Protein AF-A0A6B3CL62-F1 (afdb_monomer)

Nearest PDB structures (foldseek):
  5ks8-assembly1_F  TM=8.086E-01  e=3.690E-02  Methylobacillus flagellatus KT
  6ybp-assembly1_I  TM=7.235E-01  e=1.273E-02  Methylorubrum extorquens AM1
  8j78-assembly1_G  TM=7.376E-01  e=2.236E-02  Homo sapiens
  2dnc-assembly1_A  TM=7.781E-01  e=1.291E-01  Homo sapiens
  5ks8-assembly1_D  TM=5.870E-01  e=2.872E-02  Methylobacillus flagellatus KT

Structure (mmCIF, N/CA/C/O backbone):
data_AF-A0A6B3CL62-F1
#
_entry.id   AF-A0A6B3CL62-F1
#
loop_
_atom_site.group_PDB
_atom_site.id
_atom_site.type_symbol
_atom_site.label_atom_id
_atom_site.label_alt_id
_atom_site.label_comp_id
_atom_site.label_asym_id
_atom_site.label_entity_id
_atom_site.label_seq_id
_atom_site.pdbx_PDB_ins_code
_atom_site.Cartn_x
_atom_site.Cartn_y
_atom_site.Cartn_z
_atom_site.occupancy
_atom_site.B_iso_or_equiv
_atom_site.auth_seq_id
_atom_site.auth_comp_id
_atom_site.auth_asym_id
_atom_site.auth_atom_id
_atom_site.pdbx_PDB_model_num
ATOM 1 N N . SER A 1 1 ? 7.402 -38.566 -16.354 1.00 45.22 1 SER A N 1
ATOM 2 C CA . SER A 1 1 ? 6.748 -39.785 -16.859 1.00 45.22 1 SER A CA 1
ATOM 3 C C . SER A 1 1 ? 5.913 -39.439 -18.073 1.00 45.22 1 SER A C 1
ATOM 5 O O . SER A 1 1 ? 4.903 -38.764 -17.943 1.00 45.22 1 SER A O 1
ATOM 7 N N . THR A 1 2 ? 6.395 -39.792 -19.259 1.00 45.34 2 THR A N 1
ATOM 8 C CA . THR A 1 2 ? 5.698 -39.630 -20.540 1.00 45.34 2 THR A CA 1
ATOM 9 C C . THR A 1 2 ? 4.722 -40.791 -20.754 1.00 45.34 2 THR A C 1
ATOM 11 O O . THR A 1 2 ? 5.072 -41.936 -20.484 1.00 45.34 2 THR A O 1
ATOM 14 N N . LEU A 1 3 ? 3.509 -40.505 -21.243 1.00 40.69 3 LEU A N 1
ATOM 15 C CA . LEU A 1 3 ? 2.554 -41.520 -21.702 1.00 40.69 3 LEU A CA 1
ATOM 16 C C . LEU A 1 3 ? 1.733 -40.982 -22.898 1.00 40.69 3 LEU A C 1
ATOM 18 O O . LEU A 1 3 ? 1.017 -39.994 -22.769 1.00 40.69 3 LEU A O 1
ATOM 22 N N . ASN A 1 4 ? 1.844 -41.662 -24.047 1.00 46.03 4 ASN A N 1
ATOM 23 C CA . ASN A 1 4 ? 0.921 -41.660 -25.199 1.00 46.03 4 ASN A CA 1
ATOM 24 C C . ASN A 1 4 ? 0.721 -40.386 -26.045 1.00 46.03 4 ASN A C 1
ATOM 26 O O . ASN A 1 4 ? -0.394 -40.140 -26.489 1.00 46.03 4 ASN A O 1
ATOM 30 N N . GLY A 1 5 ? 1.774 -39.618 -26.354 1.00 55.88 5 GLY A N 1
ATOM 31 C CA . GLY A 1 5 ? 1.822 -38.777 -27.574 1.00 55.88 5 GLY A CA 1
ATOM 32 C C . GLY A 1 5 ? 0.756 -37.680 -27.743 1.00 55.88 5 GLY A C 1
ATOM 33 O O . GLY A 1 5 ? 0.702 -37.042 -28.789 1.00 55.88 5 GLY A O 1
ATOM 34 N N . GLN A 1 6 ? -0.071 -37.432 -26.729 1.00 51.22 6 GLN A N 1
ATOM 35 C CA . GLN A 1 6 ? -1.137 -36.443 -26.739 1.00 51.22 6 GLN A CA 1
ATOM 36 C C . GLN A 1 6 ? -0.906 -35.507 -25.552 1.00 51.22 6 GLN A C 1
ATOM 38 O O . GLN A 1 6 ? -1.148 -35.861 -24.397 1.00 51.22 6 GLN A O 1
ATOM 43 N N . LEU A 1 7 ? -0.393 -34.307 -25.833 1.00 37.28 7 LEU A N 1
ATOM 44 C CA . LEU A 1 7 ? -0.307 -33.225 -24.855 1.00 37.28 7 LEU A CA 1
ATOM 45 C C . LEU A 1 7 ? -1.731 -32.863 -24.416 1.00 37.28 7 LEU A C 1
ATOM 47 O O . LEU A 1 7 ? -2.457 -32.184 -25.136 1.00 37.28 7 LEU A O 1
ATOM 51 N N . ARG A 1 8 ? -2.149 -33.328 -23.236 1.00 49.44 8 ARG A N 1
ATOM 52 C CA . ARG A 1 8 ? -3.270 -32.720 -22.515 1.00 49.44 8 ARG A CA 1
ATOM 53 C C . ARG A 1 8 ? -2.702 -31.550 -21.709 1.00 49.44 8 ARG A C 1
ATOM 55 O O . ARG A 1 8 ? -1.959 -31.817 -20.764 1.00 49.44 8 ARG A O 1
ATOM 62 N N . PRO A 1 9 ? -3.004 -30.282 -22.039 1.00 51.28 9 PRO A N 1
ATOM 63 C CA . PRO A 1 9 ? -2.624 -29.171 -21.183 1.00 51.28 9 PRO A CA 1
ATOM 64 C C . PRO A 1 9 ? -3.428 -29.275 -19.884 1.00 51.28 9 PRO A C 1
ATOM 66 O O . PRO A 1 9 ? -4.614 -28.960 -19.826 1.00 51.28 9 PRO A O 1
ATOM 69 N N . ILE A 1 10 ? -2.792 -29.784 -18.836 1.00 52.97 10 ILE A N 1
ATOM 70 C CA . ILE A 1 10 ? -3.286 -29.660 -17.469 1.00 52.97 10 ILE A CA 1
ATOM 71 C C . ILE A 1 10 ? -3.058 -28.210 -17.038 1.00 52.97 10 ILE A C 1
ATOM 73 O O . ILE A 1 10 ? -1.917 -27.765 -16.93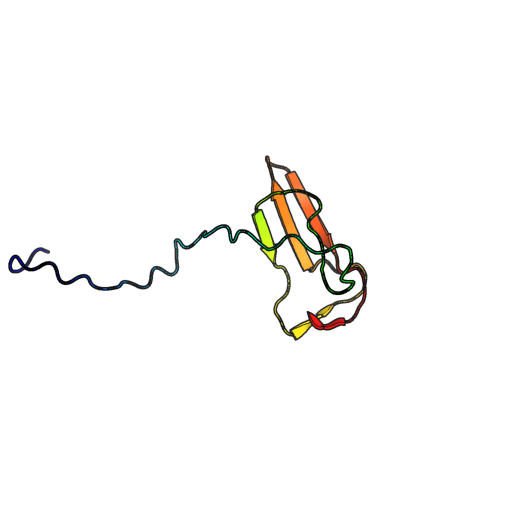5 1.00 52.97 10 ILE A O 1
ATOM 77 N N . GLN A 1 11 ? -4.138 -27.456 -16.815 1.00 49.25 11 GLN A N 1
ATOM 78 C CA . GLN A 1 11 ? -4.056 -26.138 -16.187 1.00 49.25 11 GLN A CA 1
ATOM 79 C C . GLN A 1 11 ? -3.707 -26.323 -14.711 1.00 49.25 11 GLN A C 1
ATOM 81 O O . GLN A 1 11 ? -4.575 -26.476 -13.852 1.00 49.25 11 GLN A O 1
ATOM 86 N N . VAL A 1 12 ? -2.412 -26.339 -14.416 1.00 51.81 12 VAL A N 1
ATOM 87 C CA . VAL A 1 12 ? -1.927 -26.150 -13.054 1.00 51.81 12 VAL A CA 1
ATOM 88 C C . VAL A 1 12 ? -2.179 -24.682 -12.721 1.00 51.81 12 VAL A C 1
ATOM 90 O O . VAL A 1 12 ? -1.602 -23.798 -13.349 1.00 51.81 12 VAL A O 1
ATOM 93 N N . ARG A 1 13 ? -3.082 -24.404 -11.772 1.00 44.28 13 ARG A N 1
ATOM 94 C CA . ARG A 1 13 ? -3.173 -23.076 -11.152 1.00 44.28 13 ARG A CA 1
ATOM 95 C C . ARG A 1 13 ? -1.891 -22.864 -10.362 1.00 44.28 13 ARG A C 1
ATOM 97 O O . ARG A 1 13 ? -1.773 -23.315 -9.224 1.00 44.28 13 ARG A O 1
ATOM 104 N N . ASP A 1 14 ? -0.935 -22.225 -11.014 1.00 44.97 14 ASP A N 1
ATOM 105 C CA . ASP A 1 14 ? 0.262 -21.705 -10.387 1.00 44.97 14 ASP A CA 1
ATOM 106 C C . ASP A 1 14 ? -0.165 -20.645 -9.359 1.00 44.97 14 ASP A C 1
ATOM 108 O O . ASP A 1 14 ? -0.696 -19.593 -9.707 1.00 44.97 14 ASP A O 1
ATOM 112 N N . ARG A 1 15 ? -0.030 -20.973 -8.071 1.00 54.41 15 ARG A N 1
ATOM 113 C CA . ARG A 1 15 ? -0.239 -20.041 -6.951 1.00 54.41 15 ARG A CA 1
ATOM 114 C C . ARG A 1 15 ? 1.071 -19.383 -6.502 1.00 54.41 15 ARG A C 1
ATOM 116 O O . ARG A 1 15 ? 1.095 -18.772 -5.443 1.00 54.41 15 ARG A O 1
ATOM 123 N N . SER A 1 16 ? 2.157 -19.545 -7.256 1.00 46.56 16 SER A N 1
ATOM 124 C CA . SER A 1 16 ? 3.508 -19.183 -6.825 1.00 46.56 16 SER A CA 1
ATOM 125 C C . SER A 1 16 ? 4.232 -18.213 -7.760 1.00 46.56 16 SER A C 1
ATOM 127 O O . SER A 1 16 ? 5.316 -17.762 -7.396 1.00 46.56 16 SER A O 1
ATOM 129 N N . ALA A 1 17 ? 3.686 -17.876 -8.931 1.00 46.91 17 ALA A N 1
ATOM 130 C CA . ALA A 1 17 ? 4.409 -17.047 -9.898 1.00 46.91 17 ALA A CA 1
ATOM 131 C C . ALA A 1 17 ? 3.521 -16.092 -10.712 1.00 46.91 17 ALA A C 1
ATOM 133 O O . ALA A 1 17 ? 3.763 -15.866 -11.893 1.00 46.91 17 ALA A O 1
ATOM 134 N N . ALA A 1 18 ? 2.516 -15.490 -10.077 1.00 40.72 18 ALA A N 1
ATOM 135 C CA . ALA A 1 18 ? 1.867 -14.296 -10.611 1.00 40.72 18 ALA A CA 1
ATOM 136 C C . ALA A 1 18 ? 2.328 -13.064 -9.823 1.00 40.72 18 ALA A C 1
ATOM 138 O O . ALA A 1 18 ? 1.530 -12.366 -9.211 1.00 40.72 18 ALA A O 1
ATOM 139 N N . THR A 1 19 ? 3.627 -12.760 -9.863 1.00 38.72 19 THR A N 1
ATOM 140 C CA . THR A 1 19 ? 4.063 -11.355 -9.840 1.00 38.72 19 THR A CA 1
ATOM 141 C C . THR A 1 19 ? 3.716 -10.743 -11.196 1.00 38.72 19 THR A C 1
ATOM 143 O O . THR A 1 19 ? 4.589 -10.363 -11.973 1.00 38.72 19 THR A O 1
ATOM 146 N N . ASP A 1 20 ? 2.423 -10.722 -11.514 1.00 41.78 20 ASP A N 1
ATOM 147 C CA . ASP A 1 20 ? 1.882 -9.712 -12.399 1.00 41.78 20 ASP A CA 1
ATOM 148 C C . ASP A 1 20 ? 2.053 -8.446 -11.572 1.00 41.78 20 ASP A C 1
ATOM 150 O O . ASP A 1 20 ? 1.376 -8.295 -10.561 1.00 41.78 20 ASP A O 1
ATOM 154 N N . VAL A 1 21 ? 3.076 -7.636 -11.860 1.00 44.84 21 VAL A N 1
ATOM 155 C CA . VAL A 1 21 ? 3.122 -6.274 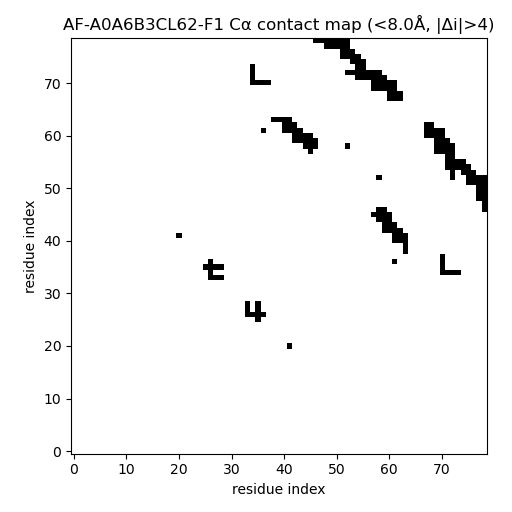-11.325 1.00 44.84 21 VAL A CA 1
ATOM 156 C C . VAL A 1 21 ? 1.877 -5.652 -11.930 1.00 44.84 21 VAL A C 1
ATOM 158 O O . VAL A 1 21 ? 1.912 -5.351 -13.129 1.00 44.84 21 VAL A O 1
ATOM 161 N N . PRO A 1 22 ? 0.756 -5.542 -11.189 1.00 43.78 22 PRO A N 1
ATOM 162 C CA . PRO A 1 22 ? -0.425 -4.963 -11.775 1.00 43.78 22 PRO A CA 1
ATOM 163 C C . PRO A 1 22 ? 0.035 -3.563 -12.141 1.00 43.78 22 PRO A C 1
ATOM 165 O O . PRO A 1 22 ? 0.707 -2.897 -11.346 1.00 43.78 22 PRO A O 1
ATOM 168 N N . VAL A 1 23 ? -0.255 -3.126 -13.359 1.00 44.19 23 VAL A N 1
ATOM 169 C CA . VAL A 1 23 ? -0.182 -1.703 -13.664 1.00 44.19 23 VAL A CA 1
ATOM 170 C C . VAL A 1 23 ? -1.285 -1.087 -12.812 1.00 44.19 23 VAL A C 1
ATOM 172 O O . VAL A 1 23 ? -2.423 -0.961 -13.249 1.00 44.19 23 VAL A O 1
ATOM 175 N N . THR A 1 24 ? -0.978 -0.847 -11.537 1.00 53.34 24 THR A N 1
ATOM 176 C CA . THR A 1 24 ? -1.882 -0.256 -10.571 1.00 53.34 24 THR A CA 1
ATOM 177 C C . THR A 1 24 ? -2.241 1.100 -11.132 1.00 53.34 24 THR A C 1
ATOM 179 O O . THR A 1 24 ? -1.371 1.899 -11.499 1.00 53.34 24 THR A O 1
ATOM 182 N N . GLU A 1 25 ? -3.542 1.317 -11.291 1.00 54.09 25 GLU A N 1
ATOM 183 C CA . GLU A 1 25 ? -4.077 2.597 -11.706 1.00 54.09 25 GLU A CA 1
ATOM 184 C C . GLU A 1 25 ? -3.477 3.671 -10.796 1.00 54.09 25 GLU A C 1
ATOM 186 O O . GLU A 1 25 ? -3.451 3.532 -9.569 1.00 54.09 25 GLU A O 1
ATOM 191 N N . LYS A 1 26 ? -2.879 4.703 -11.398 1.00 58.69 26 LYS A N 1
ATOM 192 C CA . LYS A 1 26 ? -2.281 5.785 -10.618 1.00 58.69 26 LYS A CA 1
ATOM 193 C C . LYS A 1 26 ? -3.388 6.384 -9.761 1.00 58.69 26 LYS A C 1
ATOM 195 O O . LYS A 1 26 ? -4.405 6.795 -10.306 1.00 58.69 26 LYS A O 1
ATOM 200 N N . ALA A 1 27 ? -3.165 6.459 -8.452 1.00 60.34 27 ALA A N 1
ATOM 201 C CA . ALA A 1 27 ? -4.064 7.153 -7.544 1.00 60.34 27 ALA A CA 1
ATOM 202 C C . ALA A 1 27 ? -4.385 8.550 -8.096 1.00 60.34 27 ALA A C 1
ATOM 204 O O . ALA A 1 27 ? -3.474 9.364 -8.304 1.00 60.34 27 ALA A O 1
ATOM 205 N N . ASP A 1 28 ? -5.665 8.807 -8.363 1.00 62.91 28 ASP A N 1
ATOM 206 C CA . ASP A 1 28 ? -6.115 10.131 -8.745 1.00 62.91 28 ASP A CA 1
ATOM 207 C C . ASP A 1 28 ? -6.018 11.031 -7.515 1.00 62.91 28 ASP A C 1
ATOM 209 O O . ASP A 1 28 ? -6.632 10.777 -6.483 1.00 62.91 28 ASP A O 1
ATOM 213 N N . ARG A 1 29 ? -5.231 12.104 -7.618 1.00 57.12 29 ARG A N 1
ATOM 214 C CA . ARG A 1 29 ? -5.095 13.0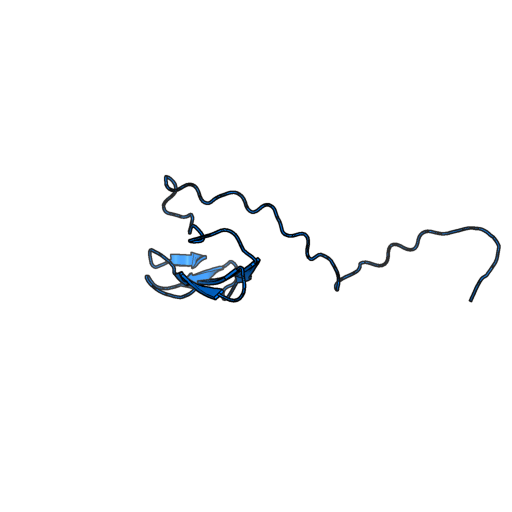82 -6.533 1.00 57.12 29 ARG A CA 1
ATOM 215 C C . ARG A 1 29 ? -6.394 13.849 -6.275 1.00 57.12 29 ARG A C 1
ATOM 217 O O . ARG A 1 29 ? -6.489 14.517 -5.249 1.00 57.12 29 ARG A O 1
ATOM 224 N N . ALA A 1 30 ? -7.345 13.805 -7.210 1.00 61.41 30 ALA A N 1
ATOM 225 C CA . ALA A 1 30 ? -8.665 14.399 -7.062 1.00 61.41 30 ALA A CA 1
ATOM 226 C C . ALA A 1 30 ? -9.643 13.514 -6.272 1.00 61.41 30 ALA A C 1
ATOM 228 O O . ALA A 1 30 ? -10.662 14.037 -5.822 1.00 61.41 30 ALA A O 1
ATOM 229 N N . ASP A 1 31 ? -9.338 12.225 -6.067 1.00 69.19 31 ASP A N 1
ATOM 230 C CA . ASP A 1 31 ? -10.143 11.327 -5.239 1.00 69.19 31 ASP A CA 1
ATOM 231 C C . ASP A 1 31 ? -9.551 11.230 -3.816 1.00 69.19 31 ASP A C 1
ATOM 233 O O . ASP A 1 31 ? -8.484 10.644 -3.620 1.00 69.19 31 ASP A O 1
ATOM 237 N N . PRO A 1 32 ? -10.227 11.768 -2.782 1.00 63.81 32 PRO A N 1
ATOM 238 C CA . PRO A 1 32 ? -9.760 11.698 -1.396 1.00 63.81 32 PRO A CA 1
ATOM 239 C C . PRO A 1 32 ? -9.734 10.279 -0.804 1.00 63.81 32 PRO A C 1
ATOM 241 O O . PRO A 1 32 ? -9.265 10.102 0.323 1.00 63.81 32 PRO A O 1
ATOM 244 N N . GLY A 1 33 ? -10.325 9.293 -1.483 1.00 66.50 33 GLY A N 1
ATOM 245 C CA . GLY A 1 33 ? -10.249 7.874 -1.142 1.00 66.50 33 GLY A CA 1
ATOM 246 C C . GLY A 1 33 ? -9.002 7.185 -1.697 1.00 66.50 33 GLY A C 1
ATOM 247 O O . GLY A 1 33 ? -8.650 6.111 -1.220 1.00 66.50 33 GLY A O 1
ATOM 248 N N . HIS A 1 34 ? -8.301 7.791 -2.660 1.00 76.19 34 HIS A N 1
ATOM 249 C CA . HIS A 1 34 ? -7.119 7.193 -3.266 1.00 76.19 34 HIS A CA 1
ATOM 250 C C . HIS A 1 34 ? -5.849 7.592 -2.506 1.00 76.19 34 HIS A C 1
ATOM 252 O O . HIS A 1 34 ? -5.548 8.770 -2.308 1.00 76.19 34 HIS A O 1
ATOM 258 N N . VAL A 1 35 ? -5.050 6.595 -2.123 1.00 75.88 35 VAL A N 1
ATOM 259 C CA . VAL A 1 35 ? -3.742 6.809 -1.494 1.00 75.88 35 VAL A CA 1
ATOM 260 C C . VAL A 1 35 ? -2.646 6.584 -2.530 1.00 75.88 35 VAL A C 1
ATOM 262 O O . VAL A 1 35 ? -2.428 5.473 -3.007 1.00 75.88 35 VAL A O 1
ATOM 265 N N . ALA A 1 36 ? -1.957 7.662 -2.907 1.00 76.31 36 ALA A N 1
ATOM 266 C CA . ALA A 1 36 ? -0.900 7.607 -3.908 1.00 76.31 36 ALA A CA 1
ATOM 267 C C . ALA A 1 36 ? 0.421 7.099 -3.325 1.00 76.31 36 ALA A C 1
ATOM 269 O O . ALA A 1 36 ? 0.898 7.599 -2.306 1.00 76.31 36 ALA A O 1
ATOM 270 N N . ALA A 1 37 ? 1.067 6.178 -4.039 1.00 76.44 37 ALA A N 1
ATOM 271 C CA . ALA A 1 37 ? 2.452 5.829 -3.762 1.00 76.44 37 ALA A CA 1
ATOM 272 C C . ALA A 1 37 ? 3.394 7.011 -4.097 1.00 76.44 37 ALA A C 1
ATOM 274 O O . ALA A 1 37 ? 3.201 7.684 -5.117 1.00 76.44 37 ALA A O 1
ATOM 275 N N . PRO A 1 38 ? 4.431 7.270 -3.277 1.00 71.69 38 PRO A N 1
ATOM 276 C CA . PRO A 1 38 ? 5.337 8.408 -3.461 1.00 71.69 38 PRO A CA 1
ATOM 277 C C . PRO A 1 38 ? 6.247 8.285 -4.695 1.00 71.69 38 PRO A C 1
ATOM 279 O O . PRO A 1 38 ? 6.710 9.294 -5.226 1.00 71.69 38 PRO A O 1
ATOM 282 N N . PHE A 1 39 ? 6.507 7.063 -5.161 1.00 77.94 39 PHE A N 1
ATOM 283 C CA . PHE A 1 39 ? 7.304 6.756 -6.350 1.00 77.94 39 PHE A CA 1
ATOM 284 C C . PHE A 1 39 ? 6.842 5.431 -6.976 1.00 77.94 39 PHE A C 1
ATOM 286 O O . PHE A 1 39 ? 5.974 4.756 -6.434 1.00 77.94 39 PHE A O 1
ATOM 293 N N . ALA A 1 40 ? 7.385 5.068 -8.141 1.00 78.50 40 ALA A N 1
ATOM 294 C CA . ALA A 1 40 ? 7.111 3.777 -8.774 1.00 78.50 40 ALA A CA 1
ATOM 295 C C . ALA A 1 40 ? 7.990 2.677 -8.157 1.00 78.50 40 ALA A C 1
ATOM 297 O O . ALA A 1 40 ? 9.191 2.880 -7.980 1.00 78.50 40 ALA A O 1
ATOM 298 N N . GLY A 1 41 ? 7.406 1.517 -7.860 1.00 80.12 41 GLY A N 1
ATOM 299 C CA . GLY A 1 41 ? 8.080 0.418 -7.171 1.00 80.12 41 GLY A CA 1
ATOM 300 C C . GLY A 1 41 ? 7.158 -0.778 -6.954 1.00 80.12 41 GLY A C 1
ATOM 301 O O . GLY A 1 41 ? 6.056 -0.826 -7.499 1.00 80.12 41 GLY A O 1
ATOM 302 N N . VAL A 1 42 ? 7.616 -1.739 -6.156 1.00 83.50 42 VAL A N 1
ATOM 303 C CA . VAL A 1 42 ? 6.804 -2.875 -5.705 1.00 83.50 42 VAL A CA 1
ATOM 304 C C . VAL A 1 42 ? 6.086 -2.468 -4.425 1.00 83.50 42 VAL A C 1
ATOM 306 O O . VAL A 1 42 ? 6.733 -2.013 -3.487 1.00 83.50 42 VAL A O 1
ATOM 309 N N . VAL A 1 43 ? 4.761 -2.610 -4.395 1.00 84.81 43 VAL A N 1
ATOM 310 C CA . VAL A 1 43 ? 3.934 -2.279 -3.227 1.00 84.81 43 VAL A CA 1
ATOM 311 C C . VAL A 1 43 ? 3.530 -3.557 -2.504 1.00 84.81 43 VAL A C 1
ATOM 313 O O . VAL A 1 43 ? 3.026 -4.489 -3.131 1.00 84.81 43 VAL A O 1
ATOM 316 N N . THR A 1 44 ? 3.694 -3.564 -1.185 1.00 84.38 44 THR A N 1
ATOM 317 C CA . THR A 1 44 ? 3.224 -4.624 -0.291 1.00 84.38 44 THR A CA 1
ATOM 318 C C . THR A 1 44 ? 2.157 -4.049 0.632 1.00 84.38 44 THR A C 1
ATOM 320 O O . THR A 1 44 ? 2.409 -3.084 1.350 1.00 84.38 44 THR A O 1
ATOM 323 N N . LEU A 1 45 ? 0.954 -4.623 0.611 1.00 85.12 45 LEU A N 1
ATOM 324 C CA . LEU A 1 45 ? -0.152 -4.189 1.466 1.00 85.12 45 LEU A CA 1
ATOM 325 C C . LEU A 1 45 ? 0.052 -4.682 2.905 1.00 85.12 45 LEU A C 1
ATOM 327 O O . LEU A 1 45 ? 0.432 -5.832 3.123 1.00 85.12 45 LEU A O 1
ATOM 331 N N . ALA A 1 46 ? -0.224 -3.811 3.875 1.00 87.69 46 ALA A N 1
ATOM 332 C CA . ALA A 1 46 ? -0.219 -4.122 5.307 1.00 87.69 46 ALA A CA 1
ATOM 333 C C . ALA A 1 46 ? -1.635 -4.333 5.879 1.00 87.69 46 ALA A C 1
ATOM 335 O O . ALA A 1 46 ? -1.768 -4.755 7.025 1.00 87.69 46 ALA A O 1
ATOM 336 N N . VAL A 1 47 ? -2.668 -4.038 5.085 1.00 87.62 47 VAL A N 1
ATOM 337 C CA . VAL A 1 47 ? -4.094 -4.109 5.441 1.00 87.62 47 VAL A CA 1
ATOM 338 C C . VAL A 1 47 ? -4.879 -4.873 4.375 1.00 87.62 47 VAL A C 1
ATOM 340 O O . VAL A 1 47 ? -4.423 -5.008 3.234 1.00 87.62 47 VAL A O 1
ATOM 343 N N . ALA A 1 48 ? -6.055 -5.365 4.748 1.00 83.94 48 ALA A N 1
ATOM 344 C CA . ALA A 1 48 ? -7.024 -5.994 3.863 1.00 83.94 48 ALA A CA 1
ATOM 345 C C . ALA A 1 48 ? -8.266 -5.107 3.663 1.00 83.94 48 ALA A C 1
ATOM 347 O O . ALA A 1 48 ? -8.531 -4.195 4.443 1.00 83.94 48 ALA A O 1
ATOM 348 N N . GLU A 1 49 ? -9.035 -5.391 2.610 1.00 83.12 49 GLU A N 1
ATOM 349 C CA . GLU A 1 49 ? -10.347 -4.769 2.387 1.00 83.12 49 GLU A CA 1
ATOM 350 C C . GLU A 1 49 ? -11.251 -4.984 3.609 1.00 83.12 49 GLU A C 1
ATOM 352 O O . GLU A 1 49 ? -11.380 -6.110 4.102 1.00 83.12 49 GLU A O 1
ATOM 357 N N . GLY A 1 50 ? -11.880 -3.909 4.089 1.00 87.44 50 GLY A N 1
ATOM 358 C CA . GLY A 1 50 ? -12.730 -3.950 5.278 1.00 87.44 50 GLY A CA 1
ATOM 359 C C . GLY A 1 50 ? -12.013 -3.702 6.610 1.00 87.44 50 GLY A C 1
ATOM 360 O O . GLY A 1 50 ? -12.695 -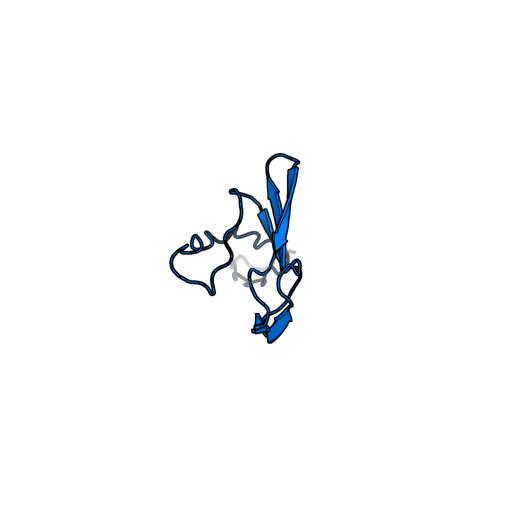3.623 7.633 1.00 87.44 50 GLY A O 1
ATOM 361 N N . ASP A 1 51 ? -10.687 -3.540 6.625 1.00 87.50 51 ASP A N 1
ATOM 362 C CA . ASP A 1 51 ? -9.956 -3.161 7.838 1.00 87.50 51 ASP A CA 1
ATOM 363 C C . ASP A 1 51 ? -10.238 -1.700 8.224 1.00 87.50 51 ASP A C 1
ATOM 365 O O . ASP A 1 51 ? -10.305 -0.809 7.374 1.00 87.50 51 ASP A O 1
ATOM 369 N N . GLU A 1 52 ? -10.366 -1.433 9.526 1.00 90.50 52 GLU A N 1
ATOM 370 C CA . GLU A 1 52 ? -10.411 -0.068 10.056 1.00 90.50 52 GLU A CA 1
ATOM 371 C C . GLU A 1 52 ? -8.990 0.490 10.203 1.00 90.50 52 GLU A C 1
ATOM 373 O O . GLU A 1 52 ? -8.121 -0.112 10.839 1.00 90.50 52 GLU A O 1
ATOM 378 N N . VAL A 1 53 ? -8.754 1.667 9.626 1.00 90.19 53 VAL A N 1
ATOM 379 C CA . VAL A 1 53 ? -7.476 2.381 9.677 1.00 90.19 53 VAL A CA 1
ATOM 380 C C . VAL A 1 53 ? -7.669 3.777 10.245 1.00 90.19 53 VAL A C 1
ATOM 382 O O . VAL A 1 53 ? -8.679 4.435 10.003 1.00 90.19 53 VAL A O 1
ATOM 385 N N . GLU A 1 54 ? -6.670 4.252 10.982 1.00 90.50 54 GLU A N 1
ATOM 386 C CA . GLU A 1 54 ? -6.624 5.618 11.503 1.00 90.50 54 GLU A CA 1
ATOM 387 C C . GLU A 1 54 ? -5.819 6.543 10.584 1.00 90.50 54 GLU A C 1
ATOM 389 O O . GLU A 1 54 ? -4.928 6.101 9.856 1.00 90.50 54 GLU A O 1
ATOM 394 N N . ALA A 1 55 ? -6.078 7.85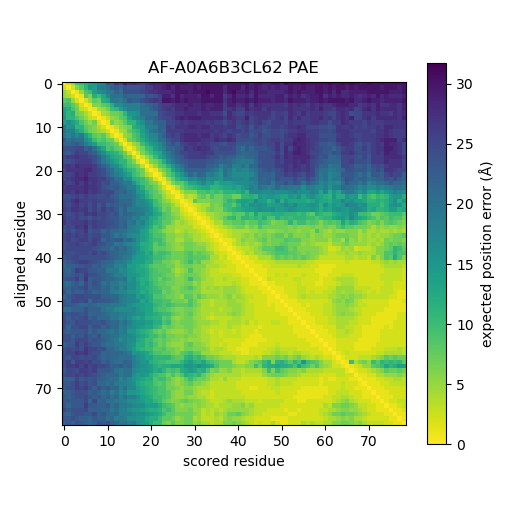0 10.643 1.00 88.50 55 ALA A N 1
ATOM 395 C CA . ALA A 1 55 ? -5.252 8.835 9.952 1.00 88.50 55 ALA A CA 1
ATOM 396 C C . ALA A 1 55 ? -3.776 8.701 10.379 1.00 88.50 55 ALA A C 1
ATOM 398 O O . ALA A 1 55 ? -3.441 8.749 11.562 1.00 88.50 55 ALA A O 1
ATOM 399 N N . GLY A 1 56 ? -2.886 8.537 9.403 1.00 88.56 56 GLY A N 1
ATOM 400 C CA . GLY A 1 56 ? -1.462 8.283 9.609 1.00 88.56 56 GLY A CA 1
ATOM 401 C C . GLY A 1 56 ? -1.088 6.807 9.785 1.00 88.56 56 GLY A C 1
ATOM 402 O O . GLY A 1 56 ? 0.106 6.505 9.812 1.00 88.56 56 GLY A O 1
ATOM 403 N N . ALA A 1 57 ? -2.052 5.881 9.859 1.00 90.94 57 ALA A N 1
ATOM 404 C CA . ALA A 1 57 ? -1.769 4.448 9.906 1.00 90.94 57 ALA A CA 1
ATOM 405 C C . ALA A 1 57 ? -1.074 3.988 8.618 1.00 90.94 57 ALA A C 1
ATOM 407 O O . ALA A 1 57 ? -1.401 4.456 7.528 1.00 90.94 57 ALA A O 1
ATOM 408 N N . THR A 1 58 ? -0.111 3.073 8.733 1.00 90.31 58 THR A N 1
ATOM 409 C CA . THR A 1 58 ? 0.568 2.500 7.561 1.00 90.31 58 THR A CA 1
ATOM 410 C C . THR A 1 58 ? -0.328 1.447 6.925 1.00 90.31 58 THR A C 1
ATOM 412 O O . THR A 1 58 ? -0.688 0.476 7.581 1.00 90.31 58 THR A O 1
ATOM 415 N N . VAL A 1 59 ? -0.662 1.636 5.651 1.00 90.31 59 VAL A N 1
ATOM 416 C CA 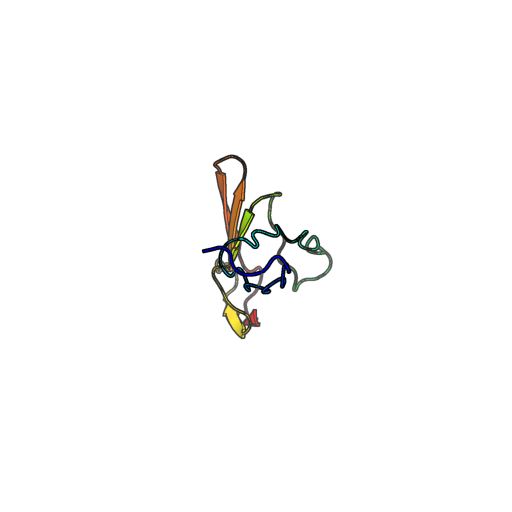. VAL A 1 59 ? -1.536 0.733 4.882 1.00 90.31 59 VAL A CA 1
ATOM 417 C C . VAL A 1 59 ? -0.761 -0.101 3.868 1.00 90.31 59 VAL A C 1
ATOM 419 O O . VAL A 1 59 ? -1.206 -1.170 3.460 1.00 90.31 59 VAL A O 1
ATOM 422 N N . ALA A 1 60 ? 0.428 0.354 3.479 1.00 88.31 60 ALA A N 1
ATOM 423 C CA . ALA A 1 60 ? 1.318 -0.382 2.597 1.00 88.31 60 ALA A CA 1
ATOM 424 C C . ALA A 1 60 ? 2.768 0.080 2.765 1.00 88.31 60 ALA A C 1
ATOM 426 O O . ALA A 1 60 ? 3.037 1.165 3.282 1.00 88.31 60 ALA A O 1
ATOM 427 N N . THR A 1 61 ? 3.702 -0.723 2.277 1.00 86.19 61 THR A N 1
ATOM 428 C CA . THR A 1 61 ? 5.090 -0.323 2.043 1.00 86.19 61 THR A CA 1
ATOM 429 C C . THR A 1 61 ? 5.383 -0.354 0.552 1.00 86.19 61 THR A C 1
ATOM 431 O O . THR A 1 61 ? 4.762 -1.103 -0.205 1.00 86.19 61 THR A O 1
ATOM 434 N N . ILE A 1 62 ? 6.308 0.492 0.112 1.00 86.00 62 ILE A N 1
ATOM 435 C CA . ILE A 1 62 ? 6.792 0.499 -1.263 1.00 86.00 62 ILE A CA 1
ATOM 436 C C . ILE A 1 62 ? 8.306 0.375 -1.303 1.00 86.00 62 ILE A C 1
ATOM 438 O O . ILE A 1 62 ? 9.020 1.088 -0.599 1.00 86.00 62 ILE A O 1
ATOM 442 N N . GLU A 1 63 ? 8.782 -0.497 -2.184 1.00 83.81 63 GLU A N 1
ATOM 443 C CA . GLU A 1 63 ? 10.195 -0.760 -2.409 1.00 83.81 63 GLU A CA 1
ATOM 444 C C . GLU A 1 63 ? 10.602 -0.387 -3.838 1.00 83.81 63 GLU A C 1
ATOM 446 O O . GLU A 1 63 ? 10.011 -0.837 -4.825 1.00 83.81 63 GLU A O 1
ATOM 451 N N . ALA A 1 64 ? 11.651 0.425 -3.968 1.00 83.00 64 ALA A N 1
ATOM 452 C CA . ALA A 1 64 ? 12.267 0.748 -5.251 1.00 83.00 64 ALA A CA 1
ATOM 453 C C . ALA A 1 64 ? 13.772 0.965 -5.096 1.00 83.00 64 ALA A C 1
ATOM 455 O O . ALA A 1 64 ? 14.220 1.655 -4.189 1.00 83.00 64 ALA A O 1
ATOM 456 N N . MET A 1 65 ? 14.569 0.393 -6.006 1.00 79.44 65 MET A N 1
ATOM 457 C CA . MET A 1 65 ? 16.024 0.619 -6.090 1.00 79.44 65 MET A CA 1
ATOM 458 C C . MET A 1 65 ? 16.763 0.519 -4.735 1.00 79.44 65 MET A C 1
ATOM 460 O O . MET A 1 65 ? 17.677 1.297 -4.470 1.00 79.44 65 MET A O 1
ATOM 464 N N . LYS A 1 66 ? 16.404 -0.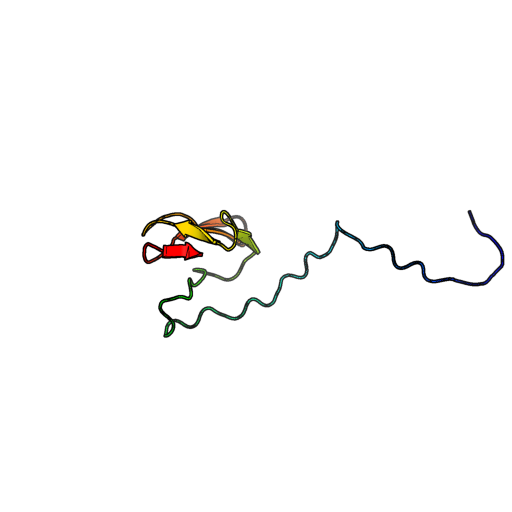477 -3.905 1.00 79.06 66 LYS A N 1
ATOM 465 C CA . LYS A 1 66 ? 16.948 -0.731 -2.548 1.00 79.06 66 LYS A CA 1
ATOM 466 C C . LYS A 1 66 ? 16.533 0.282 -1.470 1.00 79.06 66 LYS A C 1
ATOM 468 O O . LYS A 1 66 ? 17.162 0.335 -0.416 1.00 79.06 66 LYS A O 1
ATOM 473 N N . MET A 1 67 ? 15.500 1.075 -1.728 1.00 80.94 67 MET A N 1
ATOM 474 C CA . MET A 1 67 ? 14.884 1.982 -0.765 1.00 80.94 67 MET A CA 1
ATOM 475 C C . MET A 1 67 ? 13.462 1.526 -0.459 1.00 80.94 67 MET A C 1
ATOM 477 O O . MET A 1 67 ? 12.745 1.105 -1.364 1.00 80.94 67 MET A O 1
ATOM 481 N N . GLU A 1 68 ? 13.069 1.654 0.804 1.00 84.94 68 GLU A N 1
ATOM 482 C CA . GLU A 1 68 ? 11.725 1.358 1.297 1.00 84.94 68 GLU A CA 1
ATOM 483 C C . GLU A 1 68 ? 11.090 2.641 1.848 1.00 84.94 68 GLU A C 1
ATOM 485 O O . GLU A 1 68 ? 11.774 3.463 2.467 1.00 84.94 68 GLU A O 1
ATOM 490 N N . ALA A 1 69 ? 9.790 2.823 1.619 1.00 84.88 69 ALA A N 1
ATOM 491 C CA . ALA A 1 69 ? 8.996 3.881 2.232 1.00 84.88 69 ALA A CA 1
ATOM 492 C C . ALA A 1 69 ? 7.618 3.363 2.660 1.00 84.88 69 ALA A C 1
ATOM 494 O O . ALA A 1 69 ? 7.034 2.498 2.007 1.00 84.88 69 ALA A O 1
ATOM 495 N N . SER A 1 70 ? 7.075 3.928 3.738 1.00 87.94 70 SER A N 1
ATOM 496 C CA . SER A 1 70 ? 5.711 3.656 4.186 1.00 87.94 70 SER A CA 1
ATOM 497 C C . SER A 1 70 ? 4.689 4.516 3.438 1.00 87.94 70 SER A C 1
ATOM 499 O O . SER A 1 70 ? 4.914 5.693 3.153 1.00 87.94 70 SER A O 1
ATOM 501 N N . ILE A 1 71 ? 3.542 3.913 3.135 1.00 87.06 71 ILE A N 1
ATOM 502 C CA . ILE A 1 71 ? 2.350 4.562 2.593 1.00 87.06 71 ILE A CA 1
ATOM 503 C C . ILE A 1 71 ? 1.322 4.623 3.721 1.00 87.06 71 ILE A C 1
ATOM 505 O O . ILE A 1 71 ? 0.957 3.590 4.289 1.00 87.06 71 ILE A O 1
ATOM 509 N N . THR A 1 72 ? 0.865 5.828 4.055 1.00 89.88 72 THR A N 1
ATOM 510 C CA . THR A 1 72 ? -0.038 6.064 5.185 1.00 89.88 72 THR A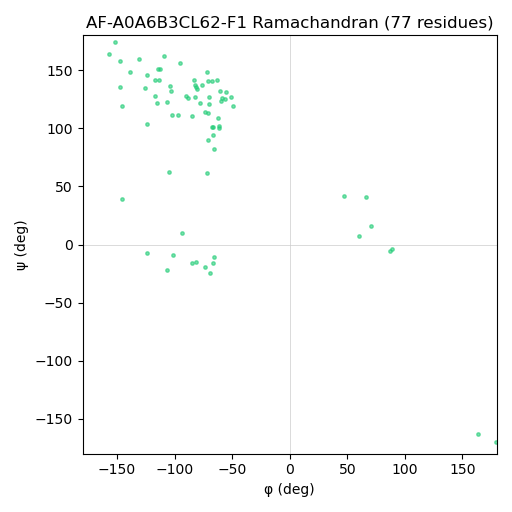 CA 1
ATOM 511 C C . THR A 1 72 ? -1.427 6.521 4.751 1.00 89.88 72 THR A C 1
ATOM 513 O O . THR A 1 72 ? -1.592 7.169 3.717 1.00 89.88 72 THR A O 1
ATOM 516 N N . ALA A 1 73 ? -2.437 6.190 5.556 1.00 89.06 73 ALA A N 1
ATOM 517 C CA . ALA A 1 73 ? -3.810 6.626 5.348 1.00 89.06 73 ALA A CA 1
ATOM 518 C C . ALA A 1 73 ? -3.944 8.138 5.625 1.00 89.06 73 ALA A C 1
ATOM 520 O O . ALA A 1 73 ? -3.575 8.597 6.708 1.00 89.06 73 ALA A O 1
ATOM 521 N N . PRO A 1 74 ? -4.496 8.942 4.698 1.00 84.56 74 PRO A N 1
ATOM 522 C CA . PRO A 1 74 ? -4.661 10.382 4.906 1.00 84.56 74 PRO A CA 1
ATOM 523 C C . PRO A 1 74 ? -5.792 10.724 5.890 1.00 84.56 74 PRO A C 1
ATOM 525 O O . PRO A 1 74 ? -5.833 11.834 6.417 1.00 84.56 74 PRO A O 1
ATOM 528 N N . LYS A 1 75 ? -6.716 9.789 6.132 1.00 85.69 75 LYS A N 1
ATOM 529 C CA . LYS A 1 75 ? -7.868 9.926 7.031 1.00 85.69 75 LYS A CA 1
ATOM 530 C C . LYS A 1 75 ? -8.199 8.580 7.671 1.00 85.69 75 LYS A C 1
ATOM 532 O O . LYS A 1 75 ? -7.872 7.545 7.094 1.00 85.69 75 LYS A O 1
ATOM 537 N N . SER A 1 76 ? -8.885 8.613 8.809 1.00 90.56 76 SER A N 1
ATOM 538 C CA . SER A 1 76 ? -9.460 7.406 9.400 1.00 90.56 76 SER A CA 1
ATOM 539 C C . SER A 1 76 ? -10.659 6.915 8.579 1.00 90.56 76 SER A C 1
ATOM 541 O O . SER A 1 76 ? -11.376 7.725 7.977 1.00 90.56 76 SER A O 1
ATOM 543 N N . GLY A 1 77 ? -10.885 5.605 8.550 1.00 90.50 77 GLY A N 1
ATOM 544 C CA . GLY A 1 77 ? -11.986 4.985 7.819 1.00 90.50 77 GLY A CA 1
ATOM 545 C C . GLY A 1 77 ? -11.791 3.486 7.620 1.00 90.50 77 GLY A C 1
ATOM 546 O O . GLY A 1 77 ? -10.976 2.864 8.292 1.00 90.50 77 GLY A O 1
ATOM 547 N N . THR A 1 78 ? -12.544 2.924 6.682 1.00 89.44 78 THR A N 1
ATOM 548 C CA . THR A 1 78 ? -12.431 1.522 6.271 1.00 89.44 78 THR A CA 1
ATOM 549 C C . THR A 1 78 ? -11.713 1.444 4.926 1.00 89.44 78 THR A C 1
ATOM 551 O O . THR A 1 78 ? -11.993 2.275 4.057 1.00 89.44 78 THR A O 1
ATOM 554 N N . VAL A 1 79 ? -10.786 0.491 4.793 1.00 84.75 79 VAL A N 1
ATOM 555 C CA . VAL A 1 79 ? -10.020 0.192 3.566 1.00 84.75 79 VAL A CA 1
ATOM 556 C C . VAL A 1 79 ? -10.922 -0.339 2.462 1.00 84.75 79 VAL A C 1
ATOM 558 O O . VAL A 1 79 ? -11.701 -1.279 2.751 1.00 84.75 79 VAL A O 1
#
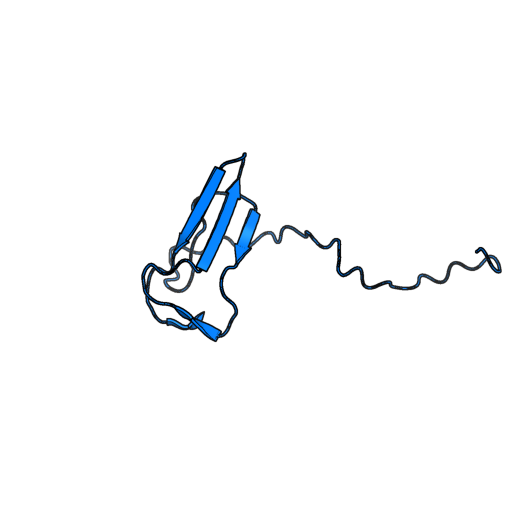
pLDDT: mean 70.62, std 18.02, range [37.28, 90.94]

Sequence (79 aa):
STLNGQLRPIQVRDRSAATDVPVTEKADRADPGHVAAPFAGVVTLAVAEGDEVEAGATVATIEAMKMEASITAPKSGTV

Solvent-accessible surface area (backbone atoms only — not comparable to full-atom values): 5357 Å² total; per-residue (Å²): 137,90,76,83,97,61,92,72,86,73,83,73,82,72,88,83,76,75,83,64,76,68,84,67,76,75,48,48,88,88,40,92,87,46,74,60,73,97,65,85,60,54,72,47,73,70,64,53,84,71,39,79,43,46,57,66,36,69,43,28,38,36,39,40,99,96,44,78,46,79,36,54,33,91,53,59,47,69,81

Foldseek 3Di:
DDDDPDDDPDPDPPPDDPPPVPPPDAFDPVDLPGFGDPDDADKAAPDDFFDWFAAQGFGIWGDDPRDIDTGGRNHTDTD

Mean predicted aligned error: 13.2 Å

Secondary structure (DSSP, 8-state):
---SS---------SS-------PPPPPTT-TT----SSSSEEEESS-TT-EE-TT-EEEEEEETTEEEEEE-SSSEE-

Radius of gyration: 19.07 Å; Cα contacts (8 Å, |Δi|>4): 96; chains: 1; bounding box: 30×56×39 Å